Protein AF-A0AAE9YUN9-F1 (afdb_monomer_lite)

Secondary structure (DSSP, 8-state):
--STTTTTS--PPPHHHHHHHHHHTT--HHHHHHHTT--HHHHHHHHTTSSPPPHHHHHHHHHHTT---HHHHHHHHHHHH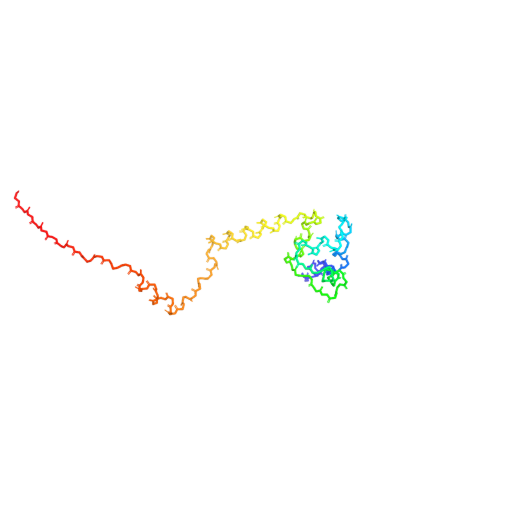HHHHTT-SPPP---HHHHHHHHTTS---PPP--------

Structure (mmCIF, N/CA/C/O backbone):
data_AF-A0AAE9YUN9-F1
#
_entry.id   AF-A0AAE9YUN9-F1
#
loop_
_atom_site.group_PDB
_atom_site.id
_atom_site.type_symbol
_atom_site.label_atom_id
_atom_site.label_alt_id
_atom_site.label_comp_id
_atom_site.label_asym_id
_atom_site.lab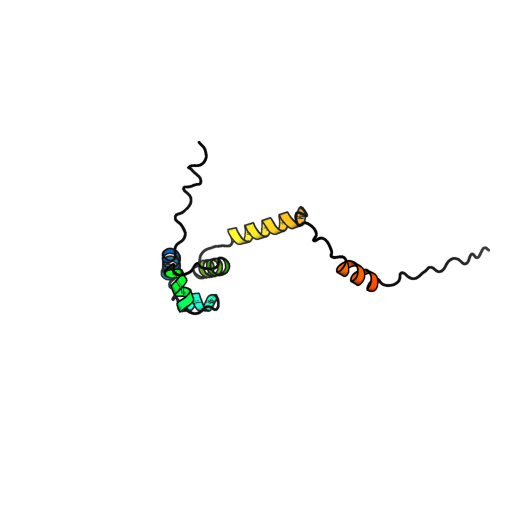el_entity_id
_atom_site.label_seq_id
_atom_site.pdbx_PDB_ins_code
_atom_site.Cartn_x
_atom_site.Cartn_y
_atom_site.Cartn_z
_atom_site.occupancy
_atom_site.B_iso_or_equiv
_atom_site.auth_seq_id
_atom_site.auth_comp_id
_atom_site.auth_asym_id
_atom_site.auth_atom_id
_atom_site.pdbx_PDB_model_num
ATOM 1 N N . MET A 1 1 ? 18.744 8.186 31.663 1.00 44.09 1 MET A N 1
ATOM 2 C CA . MET A 1 1 ? 18.990 7.899 30.237 1.00 44.09 1 MET A CA 1
ATOM 3 C C . MET A 1 1 ? 18.087 6.742 29.856 1.00 44.09 1 MET A C 1
ATOM 5 O O . MET A 1 1 ? 18.422 5.610 30.158 1.00 44.09 1 MET A O 1
ATOM 9 N N . VAL A 1 2 ? 16.896 7.039 29.337 1.00 51.97 2 VAL A N 1
ATOM 10 C CA . VAL A 1 2 ? 15.936 6.043 28.829 1.00 51.97 2 VAL A CA 1
ATOM 11 C C . VAL A 1 2 ? 15.274 6.674 27.604 1.00 51.97 2 VAL A C 1
ATOM 13 O O . VAL A 1 2 ? 14.125 7.090 27.660 1.00 51.97 2 VAL A O 1
ATOM 16 N N . THR A 1 3 ? 16.054 6.881 26.546 1.00 52.38 3 THR A N 1
ATOM 17 C CA . THR A 1 3 ? 15.543 7.361 25.246 1.00 52.38 3 THR A CA 1
ATOM 18 C C . THR A 1 3 ? 16.301 6.763 24.056 1.00 52.38 3 THR A C 1
ATOM 20 O O . THR A 1 3 ? 15.719 6.658 22.989 1.00 52.38 3 THR A O 1
ATOM 23 N N . ASP A 1 4 ? 17.529 6.261 24.231 1.00 55.81 4 ASP A N 1
ATOM 24 C CA . ASP A 1 4 ? 18.336 5.717 23.120 1.00 55.81 4 ASP A CA 1
ATOM 25 C C . ASP A 1 4 ? 17.876 4.353 22.561 1.00 55.81 4 ASP A C 1
ATOM 27 O O . ASP A 1 4 ? 18.271 3.976 21.460 1.00 55.81 4 ASP A O 1
ATOM 31 N N . GLU A 1 5 ? 17.060 3.579 23.286 1.00 52.44 5 GLU A N 1
ATOM 32 C CA . GLU A 1 5 ? 16.622 2.250 22.814 1.00 52.44 5 GLU A CA 1
ATOM 33 C C . GLU A 1 5 ? 15.386 2.291 21.898 1.00 52.44 5 GLU A C 1
ATOM 35 O O . GLU A 1 5 ? 15.130 1.319 21.189 1.00 52.44 5 GLU A O 1
ATOM 40 N N . LEU A 1 6 ? 14.651 3.410 21.856 1.00 54.03 6 LEU A N 1
ATOM 41 C CA . LEU A 1 6 ? 13.506 3.598 20.950 1.00 54.03 6 LEU A CA 1
ATOM 42 C C . LEU A 1 6 ? 13.892 4.290 19.635 1.00 54.03 6 LEU A C 1
ATOM 44 O O . LEU A 1 6 ? 13.237 4.051 18.624 1.00 54.03 6 LEU A O 1
ATOM 48 N N . ASP A 1 7 ? 14.990 5.050 19.619 1.00 51.06 7 ASP A N 1
ATOM 49 C CA . ASP A 1 7 ? 15.529 5.694 18.409 1.00 51.06 7 ASP A CA 1
ATOM 50 C C . ASP A 1 7 ? 16.277 4.714 17.482 1.00 51.06 7 ASP A C 1
ATOM 52 O O . ASP A 1 7 ? 16.690 5.071 16.382 1.00 51.06 7 ASP A O 1
ATOM 56 N N . LYS A 1 8 ? 16.433 3.447 17.895 1.00 51.06 8 LYS A N 1
ATOM 57 C CA . LYS A 1 8 ? 17.028 2.364 17.088 1.00 51.06 8 LYS A CA 1
ATOM 58 C C . LYS A 1 8 ? 16.010 1.522 16.321 1.00 51.06 8 LYS A C 1
ATOM 60 O O . LYS A 1 8 ? 16.344 0.430 15.855 1.00 51.06 8 LYS A O 1
ATOM 65 N N . ILE A 1 9 ? 14.770 1.981 16.194 1.00 49.38 9 ILE A N 1
ATOM 66 C CA . ILE A 1 9 ? 13.741 1.232 15.478 1.00 49.38 9 ILE A CA 1
ATOM 67 C C . ILE A 1 9 ? 13.591 1.799 14.068 1.00 49.38 9 ILE A C 1
ATOM 69 O O . ILE A 1 9 ? 12.860 2.754 13.842 1.00 49.38 9 ILE A O 1
ATOM 73 N N . GLN A 1 10 ? 14.256 1.081 13.159 1.00 54.78 10 GLN A N 1
ATOM 74 C CA . GLN A 1 10 ? 14.075 1.026 11.706 1.00 54.78 10 GLN A CA 1
ATOM 75 C C . GLN A 1 10 ? 14.703 2.168 10.903 1.00 54.78 10 GLN A C 1
ATOM 77 O O . GLN A 1 10 ? 14.303 3.320 10.990 1.00 54.78 10 GLN A O 1
ATOM 82 N N . GLU A 1 11 ? 15.666 1.797 10.051 1.00 62.00 11 GLU A N 1
ATOM 83 C CA . GLU A 1 11 ? 15.941 2.541 8.821 1.00 62.00 11 GLU A CA 1
ATOM 84 C C . GLU A 1 11 ? 14.605 2.848 8.128 1.00 62.00 11 GLU A C 1
ATOM 86 O O . GLU A 1 11 ? 13.728 1.979 8.060 1.00 62.00 11 GLU A O 1
ATOM 91 N N . ASP A 1 12 ? 14.431 4.090 7.667 1.00 74.25 12 ASP A N 1
ATOM 92 C CA . ASP A 1 12 ? 13.210 4.515 6.987 1.00 74.25 12 ASP A CA 1
ATOM 93 C C . ASP A 1 12 ? 12.886 3.547 5.845 1.00 74.25 12 ASP A C 1
ATOM 95 O O . ASP A 1 12 ? 13.735 3.254 5.009 1.00 74.25 12 ASP A O 1
ATOM 99 N N . PHE A 1 13 ? 11.644 3.068 5.786 1.00 82.06 13 PHE A N 1
ATOM 100 C CA . PHE A 1 13 ? 11.172 2.250 4.675 1.00 82.06 13 PHE A CA 1
ATOM 101 C C . PHE A 1 13 ? 11.324 3.022 3.354 1.00 82.06 13 PHE A C 1
ATOM 103 O O . PHE A 1 13 ? 10.681 4.056 3.148 1.00 82.06 13 PHE A O 1
ATOM 110 N N . THR A 1 14 ? 12.165 2.521 2.452 1.00 91.88 14 THR A N 1
ATOM 111 C CA . THR A 1 14 ? 12.550 3.212 1.216 1.00 91.88 14 THR A CA 1
ATOM 112 C C . THR A 1 14 ? 11.813 2.687 -0.020 1.00 91.88 14 THR A C 1
ATOM 114 O O . THR A 1 14 ? 11.156 1.643 -0.022 1.00 91.88 14 THR A O 1
ATOM 117 N N . GLY A 1 15 ? 11.965 3.402 -1.140 1.00 94.50 15 GLY A N 1
ATOM 118 C CA . GLY A 1 15 ? 11.525 2.913 -2.448 1.00 94.50 15 GLY A CA 1
ATOM 119 C C . GLY A 1 15 ? 12.234 1.623 -2.887 1.00 94.50 15 GLY A C 1
ATOM 120 O O . GLY A 1 15 ? 11.622 0.771 -3.537 1.00 94.50 15 GLY A O 1
ATOM 121 N N . GLU A 1 16 ? 13.492 1.421 -2.483 1.00 95.75 16 GLU A N 1
ATOM 122 C CA . GLU A 1 16 ? 14.212 0.185 -2.801 1.00 95.75 16 GLU A CA 1
ATOM 123 C C . GLU A 1 16 ? 13.613 -1.007 -2.038 1.00 95.75 16 GLU A C 1
ATOM 125 O O . GLU A 1 16 ? 13.514 -2.099 -2.595 1.00 95.75 16 GLU A O 1
ATOM 130 N N . ASP A 1 17 ? 13.095 -0.799 -0.823 1.00 94.12 17 ASP A N 1
ATOM 131 C CA . ASP A 1 17 ? 12.384 -1.842 -0.073 1.00 94.12 17 ASP A CA 1
ATOM 132 C C . ASP A 1 17 ? 11.089 -2.268 -0.771 1.00 94.12 17 ASP A C 1
ATOM 134 O O . ASP A 1 17 ? 10.804 -3.465 -0.877 1.00 94.12 17 ASP A O 1
ATOM 138 N N . LEU A 1 18 ? 10.336 -1.317 -1.344 1.00 94.81 18 LEU A N 1
ATOM 139 C CA . LEU A 1 18 ? 9.170 -1.623 -2.187 1.00 94.81 18 LEU A CA 1
ATOM 140 C C . LEU A 1 18 ? 9.553 -2.499 -3.381 1.00 94.81 18 LEU A C 1
ATOM 142 O O . LEU A 1 18 ? 8.881 -3.492 -3.681 1.00 94.81 18 LEU A O 1
ATOM 146 N N . LYS A 1 19 ? 10.652 -2.146 -4.046 1.00 97.38 19 LYS A N 1
ATOM 147 C CA . LYS A 1 19 ? 11.172 -2.883 -5.194 1.00 97.38 19 LYS A CA 1
ATOM 148 C C . LYS A 1 19 ? 11.625 -4.284 -4.810 1.00 97.38 19 LYS A C 1
ATOM 150 O O . LYS A 1 19 ? 11.261 -5.244 -5.492 1.00 97.38 19 LYS A O 1
ATOM 155 N N . ASN A 1 20 ? 12.340 -4.425 -3.700 1.00 96.25 20 ASN A N 1
ATOM 156 C CA . ASN A 1 20 ? 12.778 -5.712 -3.169 1.00 96.25 20 ASN A CA 1
ATOM 157 C C . ASN A 1 20 ? 11.583 -6.596 -2.791 1.00 96.25 20 ASN A C 1
ATOM 159 O O . ASN A 1 20 ? 11.527 -7.764 -3.185 1.00 96.25 20 ASN A O 1
ATOM 163 N N . MET A 1 21 ? 10.572 -6.037 -2.125 1.00 95.19 21 MET A N 1
ATOM 164 C CA . MET A 1 21 ? 9.324 -6.735 -1.806 1.00 95.19 21 MET A CA 1
ATOM 165 C C . MET A 1 21 ? 8.601 -7.214 -3.076 1.00 95.19 21 MET A C 1
ATOM 167 O O . MET A 1 21 ? 8.169 -8.367 -3.171 1.00 95.19 21 MET A O 1
ATOM 171 N N . ARG A 1 22 ? 8.504 -6.363 -4.103 1.00 97.12 22 ARG A N 1
ATOM 172 C CA . ARG A 1 22 ? 7.899 -6.749 -5.382 1.00 97.12 22 ARG A CA 1
ATOM 173 C C . ARG A 1 22 ? 8.676 -7.888 -6.045 1.00 97.12 22 ARG A C 1
ATOM 175 O O . ARG A 1 22 ? 8.059 -8.881 -6.445 1.00 97.12 22 ARG A O 1
ATOM 182 N N . LEU A 1 23 ? 9.996 -7.741 -6.172 1.00 97.81 23 LEU A N 1
ATOM 183 C CA . LEU A 1 23 ? 10.873 -8.689 -6.866 1.00 97.81 23 LEU A CA 1
ATOM 184 C C . LEU A 1 23 ? 10.900 -10.059 -6.187 1.00 97.81 23 LEU A C 1
ATOM 186 O O . LEU A 1 23 ? 10.735 -11.069 -6.868 1.00 97.81 23 LEU A O 1
ATOM 190 N N . THR A 1 24 ? 11.021 -10.102 -4.860 1.00 97.25 24 THR A N 1
ATOM 191 C CA . THR A 1 24 ? 10.977 -11.356 -4.083 1.00 97.25 24 THR A CA 1
ATOM 192 C C . THR A 1 24 ? 9.644 -12.089 -4.237 1.00 97.25 24 THR A C 1
ATOM 194 O O . THR A 1 24 ? 9.608 -13.316 -4.224 1.00 97.25 24 THR A O 1
ATOM 197 N N . SER A 1 25 ? 8.555 -11.355 -4.474 1.00 96.69 25 SER A N 1
ATOM 198 C CA . SER A 1 25 ? 7.230 -11.926 -4.735 1.00 96.69 25 SER A CA 1
ATOM 199 C C . SER A 1 25 ? 6.959 -12.295 -6.207 1.00 96.69 25 SER A C 1
ATOM 201 O O . SER A 1 25 ? 5.832 -12.682 -6.535 1.00 96.69 25 SER A O 1
ATOM 203 N N . GLY A 1 26 ? 7.947 -12.130 -7.099 1.00 97.62 26 GLY A N 1
ATOM 204 C CA . GLY A 1 26 ? 7.859 -12.468 -8.525 1.00 97.62 26 GLY A CA 1
ATOM 205 C C . GLY A 1 26 ? 6.953 -11.554 -9.358 1.00 97.62 26 GLY A C 1
ATOM 206 O O . GLY A 1 26 ? 6.505 -11.952 -10.433 1.00 97.62 26 GLY A O 1
ATOM 207 N N . LYS A 1 27 ? 6.637 -10.343 -8.877 1.00 97.62 27 LYS A N 1
ATOM 208 C CA . LYS A 1 27 ? 5.655 -9.453 -9.524 1.00 97.62 27 LYS A CA 1
ATOM 209 C C . LYS A 1 27 ? 6.294 -8.387 -10.405 1.00 97.62 27 LYS A C 1
ATOM 211 O O . LYS A 1 27 ? 7.383 -7.870 -10.143 1.00 97.62 27 LYS A O 1
ATOM 216 N N . THR A 1 28 ? 5.576 -8.010 -11.458 1.00 98.19 28 THR A N 1
ATOM 217 C CA . THR A 1 28 ? 5.950 -6.880 -12.314 1.00 98.19 28 THR A CA 1
ATOM 218 C C . THR A 1 28 ? 5.380 -5.580 -11.753 1.00 98.19 28 THR A C 1
ATOM 220 O O . THR A 1 28 ? 4.396 -5.585 -11.017 1.00 98.19 28 THR A O 1
ATOM 223 N N . MET A 1 29 ? 5.980 -4.445 -12.116 1.00 97.81 29 MET A N 1
ATOM 224 C CA . MET A 1 29 ? 5.459 -3.125 -11.731 1.00 97.81 29 MET A CA 1
ATOM 225 C C . MET A 1 29 ? 4.019 -2.909 -12.212 1.00 97.81 29 MET A C 1
ATOM 227 O O . MET A 1 29 ? 3.240 -2.255 -11.532 1.00 97.81 29 MET A O 1
ATOM 231 N N . GLN A 1 30 ? 3.668 -3.469 -13.376 1.00 98.38 30 GLN A N 1
ATOM 232 C CA . GLN A 1 30 ? 2.325 -3.358 -13.942 1.00 98.38 30 GLN A CA 1
ATOM 233 C C . GLN A 1 30 ? 1.296 -4.060 -13.052 1.00 98.38 30 GLN A C 1
ATOM 235 O O . GLN A 1 30 ? 0.328 -3.433 -12.652 1.00 98.38 30 GLN A O 1
ATOM 240 N N . VAL A 1 31 ? 1.570 -5.304 -12.642 1.00 98.06 31 VAL A N 1
ATOM 241 C CA . VAL A 1 31 ? 0.682 -6.074 -11.751 1.00 98.06 31 VAL A CA 1
ATOM 242 C C . VAL A 1 31 ? 0.414 -5.327 -10.444 1.00 98.06 31 VAL A C 1
ATOM 244 O O . VAL A 1 31 ? -0.711 -5.307 -9.951 1.00 98.06 31 VAL A O 1
ATOM 247 N N . MET A 1 32 ? 1.444 -4.698 -9.879 1.00 97.62 32 MET A N 1
ATOM 248 C CA . MET A 1 32 ? 1.295 -3.935 -8.642 1.00 97.62 32 MET A CA 1
ATOM 249 C C . MET A 1 32 ? 0.480 -2.652 -8.846 1.00 97.62 32 MET A C 1
ATOM 251 O O . MET A 1 32 ? -0.354 -2.310 -8.006 1.00 97.62 32 MET A O 1
ATOM 255 N N . ALA A 1 33 ? 0.708 -1.953 -9.960 1.00 97.81 33 ALA A N 1
ATOM 256 C CA . ALA A 1 33 ? -0.011 -0.737 -10.320 1.00 97.81 33 ALA A CA 1
ATOM 257 C C . ALA A 1 33 ? -1.504 -1.012 -10.564 1.00 97.81 33 ALA A C 1
ATOM 259 O O . ALA A 1 33 ? -2.353 -0.332 -9.987 1.00 97.81 33 ALA A O 1
ATOM 260 N N . ASP A 1 34 ? -1.811 -2.069 -11.321 1.00 98.06 34 ASP A N 1
ATOM 261 C CA . ASP A 1 34 ? -3.177 -2.499 -11.631 1.00 98.06 34 ASP A CA 1
ATOM 262 C C . ASP A 1 34 ? -3.961 -2.837 -10.358 1.00 98.06 34 ASP A C 1
ATOM 264 O O . ASP A 1 34 ? -5.135 -2.498 -10.238 1.00 98.06 34 ASP A O 1
ATOM 268 N N . HIS A 1 35 ? -3.306 -3.441 -9.359 1.00 96.88 35 HIS A N 1
ATOM 269 C CA . HIS A 1 35 ? -3.951 -3.832 -8.104 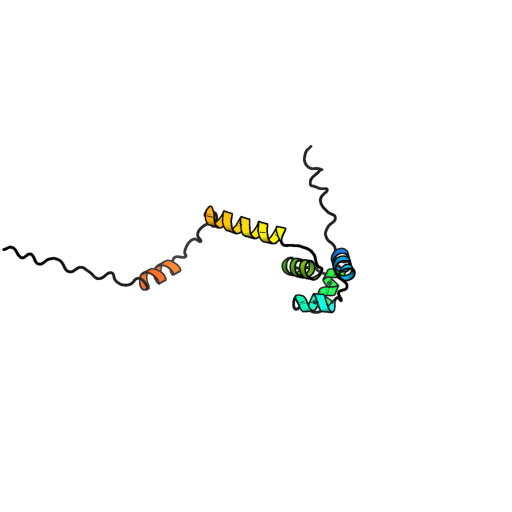1.00 96.88 35 HIS A CA 1
ATOM 270 C C . HIS A 1 35 ? -4.521 -2.658 -7.292 1.00 96.88 35 HIS A C 1
ATOM 272 O O . HIS A 1 35 ? -5.413 -2.844 -6.462 1.00 96.88 35 HIS A O 1
ATOM 278 N N . VAL A 1 36 ? -3.985 -1.453 -7.489 1.00 96.25 36 VAL A N 1
ATOM 279 C CA . VAL A 1 36 ? -4.440 -0.240 -6.793 1.00 96.25 36 VAL A CA 1
ATOM 280 C C . VAL A 1 36 ? -4.887 0.854 -7.757 1.00 96.25 36 VAL A C 1
ATOM 282 O O . VAL A 1 36 ? -5.032 1.997 -7.336 1.00 96.25 36 VAL A O 1
ATOM 285 N N . GLU A 1 37 ? -5.127 0.491 -9.020 1.00 97.06 37 GLU A N 1
ATOM 286 C CA . GLU A 1 37 ? -5.686 1.365 -10.057 1.00 97.06 37 GLU A CA 1
ATOM 287 C C . GLU A 1 37 ? -4.856 2.639 -10.294 1.00 97.06 37 GLU A C 1
ATOM 289 O O . GLU A 1 37 ? -5.383 3.731 -10.507 1.00 97.06 37 GLU A O 1
ATOM 294 N N . VAL A 1 38 ? -3.526 2.506 -10.274 1.00 97.62 38 VAL A N 1
ATOM 295 C CA . VAL A 1 38 ? -2.599 3.592 -10.624 1.00 97.62 38 VAL A CA 1
ATOM 296 C C . VAL A 1 38 ? -1.849 3.279 -11.909 1.00 97.62 38 VAL A C 1
ATOM 298 O O . VAL A 1 38 ? -1.714 2.131 -12.322 1.00 97.62 38 VAL A O 1
ATOM 301 N N . HIS A 1 39 ? -1.299 4.310 -12.544 1.00 98.19 39 HIS A N 1
ATOM 302 C CA . HIS A 1 39 ? -0.446 4.109 -13.707 1.00 98.19 39 HIS A CA 1
ATOM 303 C C . HIS A 1 39 ? 0.881 3.434 -13.308 1.00 98.19 39 HIS A C 1
ATOM 305 O O . HIS A 1 39 ? 1.462 3.748 -12.266 1.00 98.19 39 HIS A O 1
ATOM 311 N N . ARG A 1 40 ? 1.437 2.569 -14.171 1.00 98.06 40 ARG A N 1
ATOM 312 C CA . ARG A 1 40 ? 2.741 1.903 -13.945 1.00 98.06 40 ARG A CA 1
ATOM 313 C C . ARG A 1 40 ? 3.867 2.888 -13.624 1.00 98.06 40 ARG A C 1
ATOM 315 O O . ARG A 1 40 ? 4.754 2.583 -12.834 1.00 98.06 40 ARG A O 1
ATOM 322 N N . HIS A 1 41 ? 3.844 4.067 -14.246 1.00 98.12 41 HIS A N 1
ATOM 323 C CA . HIS A 1 41 ? 4.818 5.125 -13.960 1.00 98.12 41 HIS A CA 1
ATOM 324 C C . HIS A 1 41 ? 4.704 5.635 -12.518 1.00 98.12 41 HIS A C 1
ATOM 326 O O . HIS A 1 41 ? 5.717 5.763 -11.844 1.00 98.12 41 HIS A O 1
ATOM 332 N N . THR A 1 42 ? 3.480 5.838 -12.020 1.00 97.88 42 THR A N 1
ATOM 333 C CA . THR A 1 42 ? 3.223 6.209 -10.623 1.00 97.88 42 THR A CA 1
ATOM 334 C C . THR A 1 42 ? 3.790 5.158 -9.675 1.00 97.88 42 THR A C 1
ATOM 336 O O . THR A 1 42 ? 4.492 5.511 -8.736 1.00 97.88 42 THR A O 1
ATOM 339 N N . TYR A 1 43 ? 3.578 3.872 -9.981 1.00 96.69 43 TYR A N 1
ATOM 340 C CA . TYR A 1 43 ? 4.196 2.776 -9.237 1.00 96.69 43 TYR A CA 1
ATOM 341 C C . TYR A 1 43 ? 5.733 2.894 -9.199 1.00 96.69 43 TYR A C 1
ATOM 343 O O . TYR A 1 43 ? 6.350 2.799 -8.140 1.00 96.69 43 TYR A O 1
ATOM 351 N N . GLY A 1 44 ? 6.348 3.168 -10.353 1.00 97.69 44 GLY A N 1
ATOM 352 C CA . GLY A 1 44 ? 7.792 3.379 -10.463 1.00 97.69 44 GLY A CA 1
ATOM 353 C C . GLY A 1 44 ? 8.324 4.560 -9.667 1.00 97.69 44 GLY A C 1
ATOM 354 O O . GLY A 1 44 ? 9.391 4.432 -9.080 1.00 97.69 44 GLY A O 1
ATOM 355 N N . ASN A 1 45 ? 7.570 5.656 -9.579 1.00 98.06 45 ASN A N 1
ATOM 356 C CA . ASN A 1 45 ? 7.965 6.817 -8.782 1.00 98.06 45 ASN A CA 1
ATOM 357 C C . ASN A 1 45 ? 8.018 6.500 -7.283 1.00 98.06 45 ASN A C 1
ATOM 359 O O . ASN A 1 45 ? 8.806 7.112 -6.563 1.00 98.06 45 ASN A O 1
ATOM 363 N N . TYR A 1 46 ? 7.216 5.545 -6.805 1.00 97.06 46 TYR A N 1
ATOM 364 C CA . TYR A 1 46 ? 7.341 5.070 -5.429 1.00 97.06 46 TYR A CA 1
ATOM 365 C C . TYR A 1 46 ? 8.599 4.218 -5.238 1.00 97.06 46 TYR A C 1
ATOM 367 O O . TYR A 1 46 ? 9.344 4.455 -4.294 1.00 97.06 46 TYR A O 1
ATOM 375 N N . GLU A 1 47 ? 8.882 3.276 -6.148 1.00 97.12 47 GLU A N 1
ATOM 376 C CA . GLU A 1 47 ? 10.098 2.444 -6.065 1.00 97.12 47 GLU A CA 1
ATOM 377 C C . GLU A 1 47 ? 11.391 3.257 -6.203 1.00 97.12 47 GLU A C 1
ATOM 379 O O . GLU A 1 47 ? 12.407 2.909 -5.616 1.00 97.12 47 GLU A O 1
ATOM 384 N N . SER A 1 48 ? 11.370 4.360 -6.951 1.00 96.75 48 SER A N 1
ATOM 385 C CA . SER A 1 48 ? 12.523 5.255 -7.080 1.00 96.75 48 SER A CA 1
ATOM 386 C C . SER A 1 48 ? 12.612 6.312 -5.974 1.00 96.75 48 SER A C 1
ATOM 388 O O . SER A 1 48 ? 13.512 7.146 -6.019 1.00 96.75 48 SER A O 1
ATOM 390 N N . GLY A 1 49 ? 11.660 6.348 -5.034 1.00 94.94 49 GLY A N 1
ATOM 391 C CA . GLY A 1 49 ? 11.604 7.354 -3.967 1.00 94.94 49 GLY A CA 1
ATOM 392 C C . GLY A 1 49 ? 11.267 8.777 -4.433 1.00 94.94 49 GLY A C 1
ATOM 393 O O . GLY A 1 49 ? 11.403 9.721 -3.663 1.00 94.94 49 GLY A O 1
ATOM 394 N N . VAL A 1 50 ? 10.808 8.954 -5.677 1.00 96.19 50 VAL A N 1
ATOM 395 C CA . VAL A 1 50 ? 10.382 10.260 -6.222 1.00 96.19 50 VAL A CA 1
ATOM 396 C C . VAL A 1 50 ? 9.094 10.742 -5.551 1.00 96.19 50 VAL A C 1
ATOM 398 O O . VAL A 1 50 ? 8.885 11.941 -5.381 1.00 96.19 50 VAL A O 1
ATOM 401 N N . SER A 1 51 ? 8.222 9.814 -5.164 1.00 94.69 51 SER A N 1
ATOM 402 C CA . SER A 1 51 ? 6.991 10.111 -4.433 1.00 94.69 51 SER A CA 1
ATOM 403 C C . SER A 1 51 ? 6.780 9.119 -3.300 1.00 94.69 51 SER A C 1
ATOM 405 O O . SER A 1 51 ? 7.143 7.952 -3.428 1.00 94.69 51 SER A O 1
ATOM 407 N N . LEU A 1 52 ? 6.140 9.563 -2.217 1.00 92.88 52 LEU A N 1
ATOM 408 C CA . LEU A 1 52 ? 5.760 8.685 -1.116 1.00 92.88 52 LEU A CA 1
ATOM 409 C C . LEU A 1 52 ? 4.543 7.838 -1.500 1.00 92.88 52 LEU A C 1
ATOM 411 O O . LEU A 1 52 ? 3.556 8.346 -2.038 1.00 92.88 52 LEU A O 1
ATOM 415 N N . ILE A 1 53 ? 4.599 6.548 -1.184 1.00 94.31 53 ILE A N 1
ATOM 416 C CA . ILE A 1 53 ? 3.462 5.647 -1.343 1.00 94.31 53 ILE A CA 1
ATOM 417 C C . ILE A 1 53 ? 2.380 5.936 -0.282 1.00 94.31 53 ILE A C 1
ATOM 419 O O . ILE A 1 53 ? 2.687 6.021 0.908 1.00 94.31 53 ILE A O 1
ATOM 423 N N . PRO A 1 54 ? 1.091 6.038 -0.657 1.00 94.69 54 PRO A N 1
ATOM 424 C CA . PRO A 1 54 ? 0.009 6.068 0.320 1.00 94.69 54 PRO A CA 1
ATOM 425 C C . PRO A 1 54 ? -0.031 4.781 1.156 1.00 94.69 54 PRO A C 1
ATOM 427 O O . PRO A 1 54 ? 0.015 3.678 0.610 1.00 94.69 54 PRO A O 1
ATOM 430 N N . LEU A 1 55 ? -0.210 4.900 2.476 1.00 91.12 55 LEU A N 1
ATOM 431 C CA . LEU A 1 55 ? -0.259 3.746 3.390 1.00 91.12 55 LEU A CA 1
ATOM 432 C C . LEU A 1 55 ? -1.310 2.697 2.977 1.00 91.12 55 LEU A C 1
ATOM 434 O O . LEU A 1 55 ? -1.086 1.494 3.091 1.00 91.12 55 LEU A O 1
ATOM 438 N N . SER A 1 56 ? -2.454 3.144 2.457 1.00 92.00 56 SER A N 1
ATOM 439 C CA . SER A 1 56 ? -3.506 2.256 1.953 1.00 92.00 56 SER A CA 1
ATOM 440 C C . SER A 1 56 ? -3.038 1.391 0.779 1.00 92.00 56 SER A C 1
ATOM 442 O O . SER A 1 56 ? -3.491 0.255 0.646 1.00 92.00 56 SER A O 1
ATOM 444 N N . TYR A 1 57 ? -2.139 1.902 -0.065 1.00 95.31 57 TYR A N 1
ATOM 445 C CA . TYR A 1 57 ? -1.577 1.167 -1.198 1.00 95.31 57 TYR A CA 1
ATOM 446 C C . TYR A 1 57 ? -0.468 0.239 -0.723 1.00 95.31 57 TYR A C 1
ATOM 448 O O . TYR A 1 57 ? -0.450 -0.922 -1.123 1.00 95.31 57 TYR A O 1
ATOM 456 N N . LEU A 1 58 ? 0.370 0.705 0.210 1.00 93.44 58 LEU A N 1
ATOM 457 C CA . LEU A 1 58 ? 1.409 -0.109 0.837 1.00 93.44 58 LEU A CA 1
ATOM 458 C C . LEU A 1 58 ? 0.836 -1.394 1.437 1.00 93.44 58 LEU A C 1
ATOM 460 O O . LEU A 1 58 ? 1.332 -2.474 1.142 1.00 93.44 58 LEU A O 1
ATOM 464 N N . LEU A 1 59 ? -0.240 -1.300 2.222 1.00 92.69 59 LEU A N 1
ATOM 465 C CA . LEU A 1 59 ? -0.865 -2.477 2.836 1.00 92.69 59 LEU A CA 1
ATOM 466 C C . LEU A 1 59 ? -1.438 -3.451 1.795 1.00 92.69 59 LEU A C 1
ATOM 468 O O . LEU A 1 59 ? -1.311 -4.667 1.946 1.00 92.69 59 LEU A O 1
ATOM 472 N N . LYS A 1 60 ? -2.044 -2.934 0.719 1.00 93.62 60 LYS A N 1
ATOM 473 C CA . LYS A 1 60 ? -2.544 -3.765 -0.387 1.00 93.62 60 LYS A CA 1
ATOM 474 C C . LYS A 1 60 ? -1.397 -4.484 -1.099 1.00 93.62 60 LYS A C 1
ATOM 476 O O . LYS A 1 60 ? -1.486 -5.683 -1.346 1.00 93.62 60 LYS A O 1
ATOM 481 N N . TRP A 1 61 ? -0.304 -3.780 -1.380 1.00 94.31 61 TRP A N 1
ATOM 482 C CA . TRP A 1 61 ? 0.890 -4.353 -1.999 1.00 94.31 61 TRP A CA 1
ATOM 483 C C . TRP A 1 61 ? 1.601 -5.352 -1.104 1.00 94.31 61 TRP A C 1
ATOM 485 O O . TRP A 1 61 ? 1.949 -6.422 -1.584 1.00 94.31 61 TRP A O 1
ATOM 495 N N . ALA A 1 62 ? 1.745 -5.060 0.187 1.00 93.12 62 ALA A N 1
ATOM 496 C CA . ALA A 1 62 ? 2.301 -5.978 1.173 1.00 93.12 62 ALA A CA 1
ATOM 497 C C . ALA A 1 62 ? 1.534 -7.306 1.174 1.00 93.12 62 ALA A C 1
ATOM 499 O O . ALA A 1 62 ? 2.130 -8.373 1.014 1.00 93.12 62 ALA A O 1
ATOM 500 N N . LYS A 1 63 ? 0.198 -7.238 1.235 1.00 93.44 63 LYS A N 1
ATOM 501 C CA . LYS A 1 63 ? -0.663 -8.421 1.144 1.00 93.44 63 LYS A CA 1
ATOM 502 C C . LYS A 1 63 ? -0.504 -9.148 -0.193 1.00 93.44 63 LYS A C 1
ATOM 504 O O . LYS A 1 63 ? -0.363 -10.368 -0.215 1.00 93.44 63 LYS A O 1
ATOM 509 N N . LEU A 1 64 ? -0.492 -8.415 -1.308 1.00 94.75 64 LEU A N 1
ATOM 510 C CA . LEU A 1 64 ? -0.292 -8.983 -2.644 1.00 94.75 64 LEU A CA 1
ATOM 511 C C . LEU A 1 64 ? 1.082 -9.671 -2.776 1.00 94.75 64 LEU A C 1
ATOM 513 O O . LEU A 1 64 ? 1.207 -10.695 -3.449 1.00 94.75 64 LEU A O 1
ATOM 517 N N . CYS A 1 65 ? 2.107 -9.155 -2.102 1.00 95.31 65 CYS A N 1
ATOM 518 C CA . CYS A 1 65 ? 3.448 -9.729 -2.020 1.00 95.31 65 CYS A CA 1
ATOM 519 C C . CYS A 1 65 ? 3.563 -10.915 -1.046 1.00 95.31 65 CYS A C 1
ATOM 521 O O . CYS A 1 65 ? 4.641 -11.492 -0.946 1.00 95.31 65 CYS A O 1
ATOM 523 N N . GLY A 1 66 ? 2.471 -11.327 -0.395 1.00 92.06 66 GLY A N 1
ATOM 524 C CA . GLY A 1 66 ? 2.435 -12.492 0.495 1.00 92.06 66 GLY A CA 1
ATOM 525 C C . GLY A 1 66 ? 2.751 -12.180 1.958 1.00 92.06 66 GLY A C 1
ATOM 526 O O . GLY A 1 66 ? 2.911 -13.100 2.756 1.00 92.06 66 GLY A O 1
ATOM 527 N N . MET A 1 67 ? 2.833 -10.902 2.331 1.00 90.62 67 MET A N 1
ATOM 528 C CA . MET A 1 67 ? 3.035 -10.492 3.717 1.00 90.62 67 MET A CA 1
ATOM 529 C C . MET A 1 67 ? 1.743 -10.686 4.520 1.00 90.62 67 MET A C 1
ATOM 531 O O . MET A 1 67 ? 0.659 -10.292 4.081 1.00 90.62 67 MET A O 1
ATOM 535 N N . ASN A 1 68 ? 1.852 -11.278 5.710 1.00 88.62 68 ASN A N 1
ATOM 536 C CA . ASN A 1 68 ? 0.714 -11.419 6.611 1.00 88.62 68 ASN A CA 1
ATOM 537 C C . ASN A 1 68 ? 0.499 -10.113 7.394 1.00 88.62 68 ASN A C 1
ATOM 539 O O . ASN A 1 68 ? 1.282 -9.771 8.277 1.00 88.62 68 ASN A O 1
ATOM 543 N N . CYS A 1 69 ? -0.584 -9.402 7.081 1.00 87.31 69 CYS A N 1
ATOM 544 C CA . CYS A 1 69 ? -0.985 -8.172 7.769 1.00 87.31 69 CYS A CA 1
ATOM 545 C C . CYS A 1 69 ? -2.145 -8.384 8.765 1.00 87.31 69 CYS A C 1
ATOM 547 O O . CYS A 1 69 ? -2.665 -7.411 9.314 1.00 87.31 69 CYS A O 1
ATOM 549 N N . ASP A 1 70 ? -2.566 -9.628 9.015 1.00 89.19 70 ASP A N 1
ATOM 550 C CA . ASP A 1 70 ? -3.765 -9.949 9.799 1.00 89.19 70 ASP A CA 1
ATOM 551 C C . ASP A 1 70 ? -3.664 -9.443 11.236 1.00 89.19 70 ASP A C 1
ATOM 553 O O . ASP A 1 70 ? -4.630 -8.898 11.762 1.00 89.19 70 ASP A O 1
ATOM 557 N N . SER A 1 71 ? -2.489 -9.538 11.865 1.00 87.94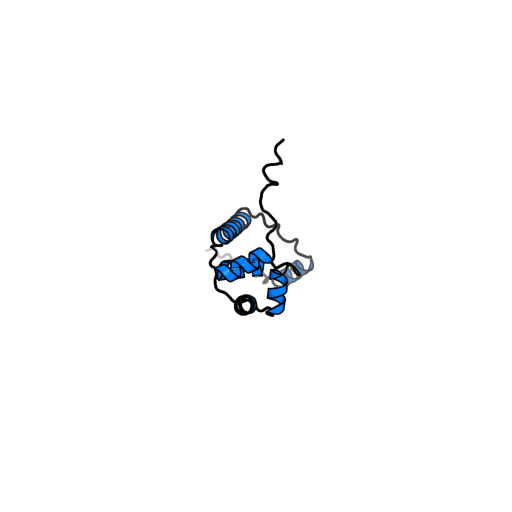 71 SER A N 1
ATOM 558 C CA . SER A 1 71 ? -2.268 -9.035 13.228 1.00 87.94 71 SER A CA 1
ATOM 559 C C . SER A 1 71 ? -2.563 -7.538 13.350 1.00 87.94 71 SER A C 1
ATOM 561 O O . SER A 1 71 ? -3.200 -7.112 14.313 1.00 87.94 71 SER A O 1
ATOM 563 N N . ILE A 1 72 ? -2.170 -6.745 12.347 1.00 88.62 72 ILE A N 1
ATOM 564 C CA . ILE A 1 72 ? -2.414 -5.297 12.309 1.00 88.62 72 ILE A CA 1
ATOM 565 C C . ILE A 1 72 ? -3.914 -5.029 12.156 1.00 88.62 72 ILE A C 1
ATOM 567 O O . ILE A 1 72 ? -4.486 -4.231 12.902 1.00 88.62 72 ILE A O 1
ATOM 571 N N . TYR A 1 73 ? -4.573 -5.724 11.224 1.00 88.81 73 TYR A N 1
ATOM 572 C CA . TYR A 1 73 ? -6.015 -5.582 11.010 1.00 88.81 73 TYR A CA 1
ATOM 573 C C . TYR A 1 73 ? -6.829 -5.996 12.237 1.00 88.81 73 TYR A C 1
ATOM 575 O O . TYR A 1 73 ? -7.763 -5.293 12.628 1.00 88.81 73 TYR A O 1
ATOM 583 N N . ASN A 1 74 ? -6.449 -7.102 12.873 1.00 93.31 74 ASN A N 1
ATOM 584 C CA . ASN A 1 74 ? -7.092 -7.619 14.072 1.00 93.31 74 ASN A CA 1
ATOM 585 C C . ASN A 1 74 ? -6.946 -6.646 15.237 1.00 93.31 74 ASN A C 1
ATOM 587 O O . ASN A 1 74 ? -7.935 -6.345 15.904 1.00 93.31 74 ASN A O 1
ATOM 591 N N . TYR A 1 75 ? -5.746 -6.106 15.450 1.00 93.94 75 TYR A N 1
ATOM 592 C CA . TYR A 1 75 ? -5.517 -5.106 16.484 1.00 93.94 75 TYR A CA 1
ATOM 593 C C . TYR A 1 75 ? -6.350 -3.841 16.239 1.00 93.94 75 TYR A C 1
ATOM 595 O O . TYR A 1 75 ? -7.093 -3.407 17.118 1.00 93.94 75 TYR A O 1
ATOM 603 N N . ALA A 1 76 ? -6.347 -3.309 15.013 1.00 92.19 76 ALA A N 1
ATOM 604 C CA . ALA A 1 76 ? -7.173 -2.155 14.659 1.00 92.19 76 ALA A CA 1
ATOM 605 C C . ALA A 1 76 ? -8.679 -2.420 14.868 1.00 92.19 76 ALA A C 1
ATOM 607 O O . ALA A 1 76 ? -9.425 -1.537 15.303 1.00 92.19 76 ALA A O 1
ATOM 608 N N . ALA A 1 77 ? -9.147 -3.640 14.584 1.00 93.31 77 ALA A N 1
ATOM 609 C CA . ALA A 1 77 ? -10.523 -4.049 14.847 1.00 93.31 77 ALA A CA 1
ATOM 610 C C . ALA A 1 77 ? -10.833 -4.130 16.352 1.00 93.31 77 ALA A C 1
ATOM 612 O O . ALA A 1 77 ? -11.910 -3.702 16.768 1.00 93.31 77 ALA A O 1
ATOM 613 N N . GLN A 1 78 ? -9.904 -4.625 17.171 1.00 94.62 78 GLN A N 1
ATOM 614 C CA . GLN A 1 78 ? -10.042 -4.644 18.630 1.00 94.62 78 GLN A CA 1
ATOM 615 C C . GLN A 1 78 ? -10.117 -3.226 19.201 1.00 94.62 78 GLN A C 1
ATOM 617 O O . GLN A 1 78 ? -11.034 -2.935 19.964 1.00 94.62 78 GLN A O 1
ATOM 622 N N . CYS A 1 79 ? -9.241 -2.314 18.767 1.00 94.06 79 CYS A N 1
ATOM 623 C CA . CYS A 1 79 ? -9.304 -0.907 19.173 1.00 94.06 79 CYS A CA 1
ATOM 624 C C . CYS A 1 79 ? -10.673 -0.290 18.867 1.00 94.06 79 CYS A C 1
ATOM 626 O O . CYS A 1 79 ? -11.234 0.418 19.698 1.00 94.06 79 CYS A O 1
ATOM 628 N N . ARG A 1 80 ? -11.252 -0.597 17.699 1.00 91.56 80 ARG A N 1
ATOM 629 C CA . ARG A 1 80 ? -12.593 -0.128 17.324 1.00 91.56 80 ARG A CA 1
ATOM 630 C C . ARG A 1 80 ? -13.673 -0.621 18.289 1.00 91.56 80 ARG A C 1
ATOM 632 O O . ARG A 1 80 ? -14.559 0.153 18.636 1.00 91.56 80 ARG A O 1
ATOM 639 N N . LYS A 1 81 ? -13.599 -1.884 18.726 1.00 92.94 81 LYS A N 1
ATOM 640 C CA . LYS A 1 81 ? -14.520 -2.441 19.730 1.00 92.94 81 LYS A CA 1
ATOM 641 C C . LYS A 1 81 ? -14.376 -1.716 21.063 1.00 92.94 81 LYS A C 1
ATOM 643 O O . LYS A 1 81 ? -15.370 -1.210 21.564 1.00 92.94 81 LYS A O 1
ATOM 648 N N . ILE A 1 82 ? -13.143 -1.566 21.550 1.00 91.94 82 ILE A N 1
ATOM 649 C CA . ILE A 1 82 ? -12.836 -0.870 22.809 1.00 91.94 82 ILE A CA 1
ATOM 650 C C . ILE A 1 82 ? -13.393 0.556 22.789 1.00 91.94 82 ILE A C 1
ATOM 652 O O . ILE A 1 82 ? -14.085 0.964 23.714 1.00 91.94 82 ILE A O 1
ATOM 656 N N . VAL A 1 83 ? -13.143 1.305 21.712 1.00 92.12 83 VAL A N 1
ATOM 657 C CA . VAL A 1 83 ? -13.626 2.686 21.554 1.00 92.12 83 VAL A CA 1
ATOM 658 C C . VAL A 1 83 ? -15.154 2.769 21.606 1.00 92.12 83 VAL A C 1
ATOM 660 O O . VAL A 1 83 ? -15.691 3.692 22.221 1.00 92.12 83 VAL A O 1
ATOM 663 N N . ASN A 1 84 ? -15.848 1.812 20.988 1.00 88.69 84 ASN A N 1
ATOM 664 C CA . ASN A 1 84 ? -17.307 1.751 20.998 1.00 88.69 84 ASN A CA 1
ATOM 665 C C . ASN A 1 84 ? -17.856 1.353 22.379 1.00 88.69 84 ASN A C 1
ATOM 667 O O . ASN A 1 84 ? -18.770 2.005 22.876 1.00 88.69 84 ASN A O 1
ATOM 671 N N . GLU A 1 85 ? -17.290 0.318 23.005 1.00 90.62 85 GLU A N 1
ATOM 672 C CA . GLU A 1 85 ? -17.703 -0.197 24.320 1.00 90.62 85 GLU A CA 1
ATOM 673 C C . GLU A 1 85 ? -17.495 0.837 25.430 1.00 90.62 85 GLU A C 1
ATOM 675 O O . GLU A 1 85 ? -18.362 1.036 26.277 1.00 90.62 85 GLU A O 1
ATOM 680 N N . GLN A 1 86 ? -16.367 1.545 25.392 1.00 91.88 86 GLN A N 1
ATOM 681 C CA . GLN A 1 86 ? -16.021 2.583 26.362 1.00 91.88 86 GLN A CA 1
ATOM 682 C C . GLN A 1 86 ? -16.638 3.951 26.029 1.00 91.88 86 GLN A C 1
ATOM 684 O O . GLN A 1 86 ? -16.347 4.928 26.715 1.00 91.88 86 GLN A O 1
ATOM 689 N N . GLN A 1 87 ? -17.462 4.046 24.974 1.00 81.25 87 GLN A N 1
ATOM 690 C CA . GLN A 1 87 ? -18.084 5.293 24.507 1.00 81.25 87 GLN A CA 1
ATOM 691 C C . GLN A 1 87 ? -17.080 6.454 24.360 1.00 81.25 87 GLN A C 1
ATOM 693 O O . GLN A 1 87 ? -17.398 7.616 24.609 1.00 81.25 87 GLN A O 1
ATOM 698 N N . LEU A 1 88 ? -15.848 6.153 23.930 1.00 83.81 88 LEU A N 1
ATOM 699 C CA . LEU A 1 88 ? -14.783 7.157 23.797 1.00 83.81 88 LEU A CA 1
ATOM 700 C C . LEU A 1 88 ? -15.022 8.112 22.619 1.00 83.81 88 LEU A C 1
ATOM 702 O O . LEU A 1 88 ? -14.368 9.155 22.510 1.00 83.81 88 LEU A O 1
ATOM 706 N N . ILE A 1 89 ? -15.951 7.768 21.722 1.00 82.06 89 ILE A N 1
ATOM 707 C CA . ILE A 1 89 ? -16.379 8.649 20.639 1.00 82.06 89 ILE A CA 1
ATOM 708 C C . ILE A 1 89 ? -17.184 9.791 21.249 1.00 82.06 89 ILE A C 1
ATOM 710 O O . ILE A 1 89 ? -18.314 9.617 21.699 1.00 82.06 89 ILE A O 1
ATOM 714 N N . ARG A 1 90 ? -16.606 10.991 21.217 1.00 72.06 90 ARG A N 1
ATOM 715 C CA . ARG A 1 90 ? -17.303 12.205 21.639 1.00 72.06 90 ARG A CA 1
ATOM 716 C C . ARG A 1 90 ? -18.521 12.401 20.729 1.00 72.06 90 ARG A C 1
ATOM 718 O O . ARG A 1 90 ? -18.331 12.482 19.510 1.00 72.06 90 ARG A O 1
ATOM 725 N N . PRO A 1 91 ? -19.748 12.504 21.267 1.00 69.31 91 PRO A N 1
ATOM 726 C CA . PRO A 1 91 ? -20.906 12.793 20.441 1.00 69.31 91 PRO A CA 1
ATOM 727 C C . PRO A 1 91 ? -20.675 14.129 19.738 1.00 69.31 91 PRO A C 1
ATOM 729 O O . PRO A 1 91 ? -20.292 15.129 20.354 1.00 69.31 91 PRO A O 1
ATOM 732 N N . ARG A 1 92 ? -20.874 14.143 18.419 1.00 69.81 92 ARG A N 1
ATOM 733 C CA . ARG A 1 92 ? -20.803 15.378 17.643 1.00 69.81 92 ARG A CA 1
ATOM 734 C C . ARG A 1 92 ? -21.825 16.355 18.225 1.00 69.81 92 ARG A C 1
ATOM 736 O O . ARG A 1 92 ? -22.990 15.999 18.395 1.00 69.81 92 ARG A O 1
ATOM 743 N N . LYS A 1 93 ? -21.409 17.591 18.513 1.00 70.31 93 LYS A N 1
ATOM 744 C CA . LYS A 1 93 ? -22.341 18.664 18.883 1.00 70.31 93 LYS A CA 1
ATOM 745 C C . LYS A 1 93 ? -23.335 18.830 17.725 1.00 70.31 93 LYS A C 1
ATOM 747 O O . LYS A 1 93 ? -22.924 19.267 16.650 1.00 70.31 93 LYS A O 1
ATOM 752 N N . LYS A 1 94 ? -24.599 18.426 17.924 1.00 66.56 94 LYS A N 1
ATOM 753 C CA . LYS A 1 94 ? -25.679 18.634 16.941 1.00 66.56 94 LYS A CA 1
ATOM 754 C C . LYS A 1 94 ? -25.727 20.121 16.597 1.00 66.56 94 LYS A C 1
ATOM 756 O O . LYS A 1 94 ? -25.704 20.956 17.511 1.00 66.56 94 LYS A O 1
ATOM 761 N N . ARG A 1 95 ? -25.763 20.452 15.306 1.00 73.94 95 ARG A N 1
ATOM 762 C CA . ARG A 1 95 ? -26.033 21.830 14.888 1.00 73.94 95 ARG A CA 1
ATOM 763 C C . ARG A 1 95 ? -27.493 22.144 15.209 1.00 73.94 95 ARG A C 1
ATOM 765 O O . ARG A 1 95 ? -28.316 21.240 15.314 1.00 73.94 95 ARG A O 1
ATOM 772 N N . THR A 1 96 ? -27.802 23.417 15.420 1.00 72.69 96 THR A N 1
ATOM 773 C CA . THR A 1 96 ? -29.169 23.906 15.684 1.00 72.69 96 THR A CA 1
ATOM 774 C C . THR A 1 96 ? -30.148 23.421 14.616 1.00 72.69 96 THR A C 1
ATOM 776 O O . THR A 1 96 ? -31.221 22.921 14.933 1.00 72.69 96 THR A O 1
ATOM 779 N N . ASP A 1 97 ? -29.691 23.447 13.372 1.00 72.19 97 ASP A N 1
ATOM 780 C CA . ASP A 1 97 ? -30.422 23.082 12.162 1.00 72.19 97 ASP A CA 1
ATOM 781 C C . ASP A 1 97 ? -30.848 21.596 12.156 1.00 72.19 97 ASP A C 1
ATOM 783 O O . ASP A 1 97 ? -31.923 21.257 11.666 1.00 72.19 97 ASP A O 1
ATOM 787 N N . ASP A 1 98 ? -30.052 20.713 12.775 1.00 73.69 98 ASP A N 1
ATOM 788 C CA . ASP A 1 98 ? -30.361 19.280 12.887 1.00 73.69 98 ASP A CA 1
ATOM 789 C C . ASP A 1 98 ? -31.504 19.018 13.889 1.00 73.69 98 ASP A C 1
ATOM 791 O O . ASP A 1 98 ? -32.216 18.023 13.772 1.00 73.69 98 ASP A O 1
ATOM 795 N N . LYS A 1 99 ? -31.686 19.898 14.888 1.00 65.25 99 LYS A N 1
ATOM 796 C CA . LYS A 1 99 ? -32.731 19.759 15.918 1.00 65.25 99 LYS A CA 1
ATOM 797 C C . LYS A 1 99 ? -34.106 20.163 15.393 1.00 65.25 99 LYS A C 1
ATOM 799 O O . LYS A 1 99 ? -35.080 19.465 15.650 1.00 65.25 99 LYS A O 1
ATOM 804 N N . GLU A 1 100 ? -34.169 21.254 14.629 1.00 67.19 100 GLU A N 1
ATOM 805 C CA . GLU A 1 100 ? -35.420 21.743 14.035 1.00 67.19 100 GLU A CA 1
ATOM 806 C C . GLU A 1 100 ? -35.980 20.783 12.978 1.00 67.19 100 GLU A C 1
ATOM 808 O O . GLU A 1 100 ? -37.194 20.690 12.803 1.00 67.19 100 GLU A O 1
ATOM 813 N N . ALA A 1 101 ? -35.111 20.058 12.268 1.00 68.75 101 ALA A N 1
ATOM 814 C CA . ALA A 1 101 ? -35.533 19.040 11.312 1.00 68.75 101 ALA A CA 1
ATOM 815 C C . ALA A 1 101 ? -36.182 17.828 12.008 1.00 68.75 101 ALA A C 1
ATOM 817 O O . ALA A 1 101 ? -37.175 17.300 11.519 1.00 68.75 101 ALA A O 1
ATOM 818 N N . GLU A 1 102 ? -35.658 17.408 13.161 1.00 66.56 102 GLU A N 1
ATOM 819 C CA . GLU A 1 102 ? -36.135 16.236 13.907 1.00 66.56 102 GLU A CA 1
ATOM 820 C C . GLU A 1 102 ? -37.461 16.517 14.641 1.00 66.56 102 GLU A C 1
ATOM 822 O O . GLU A 1 102 ? -38.351 15.670 14.654 1.00 66.56 102 GLU A O 1
ATOM 827 N N . GLU A 1 103 ? -37.646 17.734 15.167 1.00 66.31 103 GLU A N 1
ATOM 828 C CA . G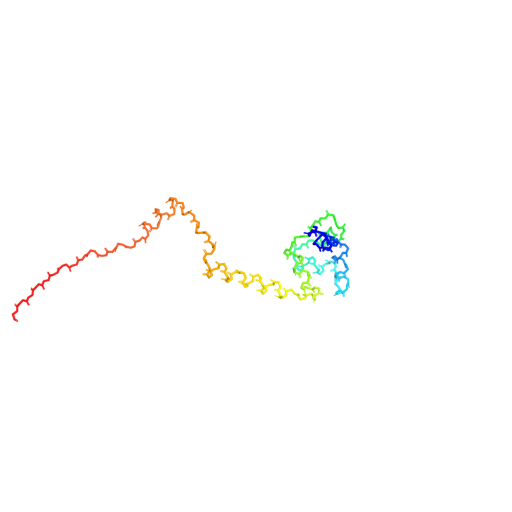LU A 1 103 ? -38.901 18.179 15.797 1.00 66.31 103 GLU A CA 1
ATOM 829 C C . GLU A 1 103 ? -40.069 18.240 14.799 1.00 66.31 103 GLU A C 1
ATOM 831 O O . GLU A 1 103 ? -41.195 17.885 15.137 1.00 66.31 103 GLU A O 1
ATOM 836 N N . LYS A 1 104 ? -39.792 18.590 13.536 1.00 63.72 104 LYS A N 1
ATOM 837 C CA . LYS A 1 104 ? -40.785 18.575 12.446 1.00 63.72 104 LYS A CA 1
ATOM 838 C C . LYS A 1 104 ? -41.148 17.168 11.958 1.00 63.72 104 LYS A C 1
ATOM 840 O O . LYS A 1 104 ? -42.156 17.009 11.278 1.00 63.72 104 LYS A O 1
ATOM 845 N N . LEU A 1 105 ? -40.325 16.166 12.268 1.00 62.75 105 LEU A N 1
ATOM 846 C CA . LEU A 1 105 ? -40.519 14.762 11.886 1.00 62.75 105 LEU A CA 1
ATOM 847 C C . LEU A 1 105 ? -41.103 13.902 13.019 1.00 62.75 105 LEU A C 1
ATOM 849 O O . LEU A 1 105 ? -41.435 12.740 12.783 1.00 62.75 105 LEU A O 1
ATOM 853 N N . ALA A 1 106 ? -41.244 14.439 14.234 1.00 59.59 106 ALA A N 1
ATOM 854 C CA . ALA A 1 106 ? -41.836 13.710 15.348 1.00 59.59 106 ALA A CA 1
ATOM 855 C C . ALA A 1 106 ? -43.361 13.564 15.143 1.00 59.59 106 ALA A C 1
ATOM 857 O O . ALA A 1 106 ? -44.051 14.576 15.022 1.00 59.59 106 ALA A O 1
ATOM 858 N N . PRO A 1 107 ? -43.921 12.337 15.107 1.00 57.53 107 PRO A N 1
ATOM 859 C CA . PRO A 1 107 ? -45.363 12.157 14.971 1.00 57.53 107 PRO A CA 1
ATOM 860 C C . PRO A 1 107 ? -46.084 12.713 16.206 1.00 57.53 107 PRO A C 1
ATOM 862 O O . PRO A 1 107 ? -45.667 12.456 17.340 1.00 57.53 107 PRO A O 1
ATOM 865 N N . GLU A 1 108 ? -47.169 13.464 15.983 1.00 59.19 108 GLU A N 1
ATOM 866 C CA . GLU A 1 108 ? -48.042 13.975 17.042 1.00 59.19 108 GLU A CA 1
ATOM 867 C C . GLU A 1 108 ? -48.482 12.816 17.945 1.00 59.19 108 GLU A C 1
ATOM 869 O O . GLU A 1 108 ? -49.198 11.903 17.527 1.00 59.19 108 GLU A O 1
ATOM 874 N N . LYS A 1 109 ? -48.043 12.832 19.209 1.00 52.16 109 LYS A N 1
ATOM 875 C CA . LYS A 1 109 ? -48.607 11.945 20.225 1.00 52.16 109 LYS A CA 1
ATOM 876 C C . LYS A 1 109 ? -50.084 12.299 20.371 1.00 52.16 109 LYS A C 1
ATOM 878 O O . LYS A 1 109 ? -50.417 13.399 20.807 1.00 52.16 109 LYS A O 1
ATOM 883 N N . ASN A 1 110 ? -50.929 11.348 19.985 1.00 49.31 110 ASN A N 1
ATOM 884 C CA . ASN A 1 110 ? -52.379 11.412 20.075 1.00 49.31 110 ASN A CA 1
ATOM 885 C C . ASN A 1 110 ? -52.788 11.886 21.482 1.00 49.31 110 ASN A C 1
ATOM 887 O O . ASN A 1 110 ? -52.435 11.248 22.479 1.00 49.31 110 ASN A O 1
ATOM 891 N N . LYS A 1 111 ? -53.463 13.039 21.557 1.00 48.69 111 LYS A N 1
ATOM 892 C CA . LYS A 1 111 ? -54.038 13.559 22.804 1.00 48.69 111 LYS A CA 1
ATOM 893 C C . LYS A 1 111 ? -55.138 12.608 23.273 1.00 48.69 111 LYS A C 1
ATOM 895 O O . LYS A 1 111 ? -55.839 12.016 22.458 1.00 48.69 111 LYS A O 1
ATOM 900 N N . GLY A 1 112 ? -55.209 12.443 24.589 1.00 49.06 112 GLY A N 1
ATOM 901 C CA . GLY A 1 112 ? -55.996 11.423 25.260 1.00 49.06 112 GLY A CA 1
ATOM 902 C C . GLY A 1 112 ? -57.493 11.473 24.979 1.00 49.06 112 GLY A C 1
ATOM 903 O O . GLY A 1 112 ? -58.059 12.504 24.624 1.00 49.06 112 GLY A O 1
ATOM 904 N N . THR A 1 113 ? -58.121 10.327 25.201 1.00 42.53 113 THR A N 1
ATOM 905 C CA . THR A 1 113 ? -59.542 10.240 25.518 1.00 42.53 113 THR A CA 1
ATOM 906 C C . THR A 1 113 ? -59.641 9.889 26.995 1.00 42.53 113 THR A C 1
ATOM 908 O O . THR A 1 113 ? -59.320 8.766 27.389 1.00 42.53 113 THR A O 1
ATOM 911 N N . ASP A 1 114 ? -60.013 10.888 27.789 1.00 49.38 114 ASP A N 1
ATOM 912 C CA . ASP A 1 114 ? -60.414 10.745 29.182 1.00 49.38 114 ASP A CA 1
ATOM 913 C C . ASP A 1 114 ? -61.777 10.031 29.272 1.00 49.38 114 ASP A C 1
ATOM 915 O O . ASP A 1 114 ? -62.675 10.307 28.482 1.00 49.38 114 ASP A O 1
ATOM 919 N N . ASN A 1 115 ? -61.867 9.119 30.244 1.00 48.66 115 ASN A N 1
ATOM 920 C CA . ASN A 1 115 ? -63.012 8.690 31.059 1.00 48.66 115 ASN A CA 1
ATOM 921 C C . ASN A 1 115 ? -64.438 8.675 30.471 1.00 48.66 115 ASN A C 1
ATOM 923 O O . ASN A 1 115 ? -65.032 9.723 30.247 1.00 48.66 115 ASN A O 1
ATOM 927 N N . GLU A 1 116 ? -65.075 7.500 30.526 1.00 46.28 116 GLU A N 1
ATOM 928 C CA . GLU A 1 116 ? -66.444 7.410 31.051 1.00 46.28 116 GLU A CA 1
ATOM 929 C C . GLU A 1 116 ? -66.492 6.366 32.176 1.00 46.2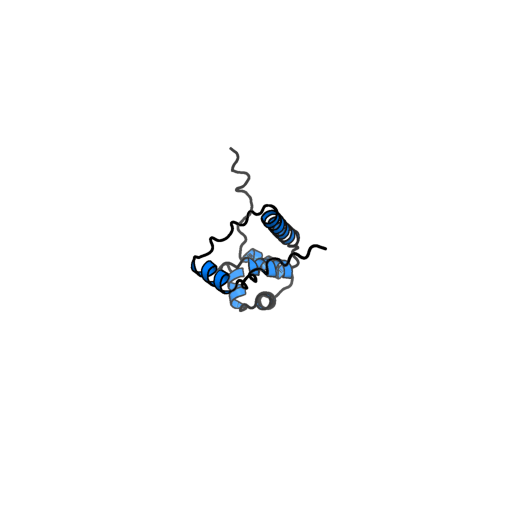8 116 GLU A C 1
ATOM 931 O O . GLU A 1 116 ? -66.222 5.179 31.982 1.00 46.28 116 GLU A O 1
ATOM 936 N N . GLU A 1 117 ? -66.786 6.867 33.376 1.00 54.22 117 GLU A N 1
ATOM 937 C CA . GLU A 1 117 ? -67.309 6.116 34.511 1.00 54.22 117 GLU A CA 1
ATOM 938 C C . GLU A 1 117 ? -68.621 5.433 34.104 1.00 54.22 117 GLU A C 1
ATOM 940 O O . GLU A 1 117 ? -69.489 6.064 33.500 1.00 54.22 117 GLU A O 1
ATOM 945 N N . PHE A 1 118 ? -68.822 4.181 34.510 1.00 48.97 118 PHE A N 1
ATOM 946 C CA . PHE A 1 118 ? -70.179 3.698 34.742 1.00 48.97 118 PHE A CA 1
ATOM 947 C C . PHE A 1 118 ? -70.193 2.747 35.938 1.00 48.97 118 PHE A C 1
ATOM 949 O O . PHE A 1 118 ? -69.779 1.590 35.851 1.00 48.97 118 PHE A O 1
ATOM 956 N N . GLU A 1 119 ? -70.638 3.282 37.074 1.00 47.50 119 GLU A N 1
ATOM 957 C CA . GLU A 1 119 ? -71.148 2.512 38.204 1.00 47.50 119 GLU A CA 1
ATOM 958 C C . GLU A 1 119 ? -72.465 1.828 37.809 1.00 47.50 119 GLU A C 1
ATOM 960 O O . GLU A 1 119 ? -73.377 2.490 37.308 1.00 47.50 119 GLU A O 1
ATOM 965 N N . SER A 1 120 ? -72.587 0.525 38.084 1.00 51.50 120 SER A N 1
ATOM 966 C CA . SER A 1 120 ? -73.721 -0.139 38.770 1.00 51.50 120 SER A CA 1
ATOM 967 C C . SER A 1 120 ? -73.488 -1.645 38.834 1.00 51.50 120 SER A C 1
ATOM 969 O O . SER A 1 120 ? -73.266 -2.254 37.764 1.00 51.50 120 SER A O 1
#

Foldseek 3Di:
DPDVVVVPPDDPCALCNLVVLQVLLVHDLCVLCVQVVHDSVVSVCRSVVVDPDDPVSVVSSCVVSVHDCVVVVVVVVVVVVVCVVVVVPDPDDDDPVNVVVVVVVDDPDDDDDDDDDDDD

InterPro domains:
  IPR001387 Cro/C1-type, helix-turn-helix domain [PF01381] (18-68)
  IPR001387 Cro/C1-type, helix-turn-helix domain [PS50943] (18-72)
  IPR001387 Cro/C1-type, helix-turn-helix domain [SM00530] (17-72)
  IPR010982 Lambda repressor-like, DNA-binding domain superfamily [G3DSA:1.10.260.40] (14-120)
  IPR010982 Lambda repressor-like, DNA-binding domain superfamily [SSF47413] (13-76)

Radius of gyration: 28.54 Å; chains: 1; bounding box: 93×36×53 Å

Organism: NCBI:txid485447

pLDDT: mean 81.27, std 18.17, range [42.53, 98.38]

Sequence (120 aa):
MVTDELDKIQEDFTGEDLKNMRLTSGKTMQVMADHVEVHRHTYGNYESGVSLIPLSYLLKWAKLCGMNCDSIYNYAAQCRKIVNEQQLIRPRKKRTDDKEAEEKLAPEKNKGTDNEEFES